Protein AF-X0Z6S1-F1 (afdb_monomer_lite)

Foldseek 3Di:
DVVVVVCVVVFHQDEAEAEPCVPDDPVNVVVVVVVCVVVPVPVVQYHYFYAYPPVRGRVVVVVVVVVVLVCLLQDADDQVVVVVLLVVVQVVQPPDDPDDDDWGFPGKHFDGRNHTEMETETQDDPFPPPVVVVVVQVSCCVVPNNRSGDYHYGYDHPD

pLDDT: mean 88.49, std 11.47, range [47.34, 98.25]

Structure (mmCIF, N/CA/C/O backbone):
data_AF-X0Z6S1-F1
#
_entry.id   AF-X0Z6S1-F1
#
loop_
_atom_site.group_PDB
_atom_site.id
_atom_site.type_symbol
_atom_site.label_atom_id
_atom_site.label_alt_id
_atom_site.label_c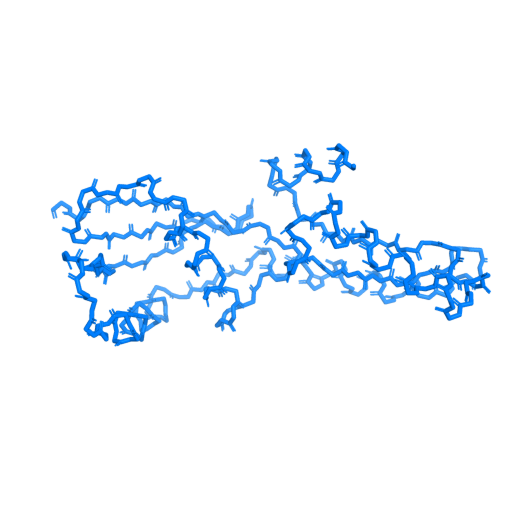omp_id
_atom_site.label_asym_id
_atom_site.label_entity_id
_atom_site.label_seq_id
_atom_site.pdbx_PDB_ins_code
_atom_site.Cartn_x
_atom_site.Cartn_y
_atom_site.Cartn_z
_atom_site.occupancy
_atom_site.B_iso_or_equiv
_atom_site.auth_seq_id
_atom_site.auth_comp_id
_atom_site.auth_asym_id
_atom_site.auth_atom_id
_atom_site.pdbx_PDB_model_num
ATOM 1 N N . MET A 1 1 ? 5.161 16.710 -11.523 1.00 68.94 1 MET A N 1
ATOM 2 C CA . MET A 1 1 ? 4.381 15.535 -11.979 1.00 68.94 1 MET A CA 1
ATOM 3 C C . MET A 1 1 ? 2.898 15.713 -11.633 1.00 68.94 1 MET A C 1
ATOM 5 O O . MET A 1 1 ? 2.424 15.199 -10.624 1.00 68.94 1 MET A O 1
ATOM 9 N N . LYS A 1 2 ? 2.157 16.484 -12.446 1.00 81.69 2 LYS A N 1
ATOM 10 C CA . LYS A 1 2 ? 0.734 16.794 -12.186 1.00 81.69 2 LYS A CA 1
ATOM 11 C C . LYS A 1 2 ? -0.178 15.571 -12.371 1.00 81.69 2 LYS A C 1
ATOM 13 O O . LYS A 1 2 ? -1.028 15.329 -11.525 1.00 81.69 2 LYS A O 1
ATOM 18 N N . ILE A 1 3 ? 0.065 14.765 -13.408 1.00 89.25 3 ILE A N 1
ATOM 19 C CA . ILE A 1 3 ? -0.769 13.601 -13.759 1.00 89.25 3 ILE A CA 1
ATOM 20 C C . ILE A 1 3 ? -0.760 12.540 -12.651 1.00 89.25 3 ILE A C 1
ATOM 22 O O . ILE A 1 3 ? -1.820 12.162 -12.170 1.00 89.25 3 ILE A O 1
ATOM 26 N N . ALA A 1 4 ? 0.420 12.112 -12.189 1.00 87.56 4 ALA A N 1
ATOM 27 C CA . ALA A 1 4 ? 0.529 11.113 -11.119 1.00 87.56 4 ALA A CA 1
ATOM 28 C C . ALA A 1 4 ? -0.157 11.572 -9.820 1.00 87.56 4 ALA A C 1
ATOM 30 O O . ALA A 1 4 ? -0.862 10.802 -9.173 1.00 87.56 4 ALA A O 1
ATOM 31 N N . THR A 1 5 ? -0.004 12.853 -9.468 1.00 86.88 5 THR A N 1
ATOM 32 C CA . THR A 1 5 ? -0.655 13.434 -8.284 1.00 86.88 5 THR A CA 1
ATOM 33 C C . THR A 1 5 ? -2.177 13.429 -8.426 1.00 86.88 5 THR A C 1
ATOM 35 O O . THR A 1 5 ? -2.886 13.112 -7.474 1.00 86.88 5 THR A O 1
ATOM 38 N N . GLU A 1 6 ? -2.687 13.772 -9.608 1.00 90.50 6 GLU A N 1
ATOM 39 C CA . GLU A 1 6 ? -4.122 13.779 -9.892 1.00 90.50 6 GLU A CA 1
ATOM 40 C C . GLU A 1 6 ? -4.712 12.363 -9.896 1.00 90.50 6 GLU A C 1
ATOM 42 O O . GLU A 1 6 ? -5.740 12.123 -9.265 1.00 90.50 6 GLU A O 1
ATOM 47 N N . ALA A 1 7 ? -4.030 11.397 -10.512 1.00 91.81 7 ALA A N 1
ATOM 48 C CA . ALA A 1 7 ? -4.438 9.996 -10.487 1.00 91.81 7 ALA A CA 1
ATOM 49 C C . ALA A 1 7 ? -4.502 9.449 -9.048 1.00 91.81 7 ALA A C 1
ATOM 51 O O . ALA A 1 7 ? -5.483 8.807 -8.667 1.00 91.81 7 ALA A O 1
ATOM 52 N N . TRP A 1 8 ? -3.518 9.784 -8.205 1.00 89.19 8 TRP A N 1
ATOM 53 C CA . TRP A 1 8 ? -3.534 9.409 -6.789 1.00 89.19 8 TRP A CA 1
ATOM 54 C C . TRP A 1 8 ? -4.713 10.036 -6.032 1.00 89.19 8 TRP A C 1
ATOM 56 O O . TRP A 1 8 ? -5.405 9.350 -5.280 1.00 89.19 8 TRP A O 1
ATOM 66 N N . LYS A 1 9 ? -5.007 11.324 -6.270 1.00 87.56 9 LYS A N 1
ATOM 67 C CA . LYS A 1 9 ? -6.180 12.009 -5.691 1.00 87.56 9 LYS A CA 1
ATOM 68 C C . LYS A 1 9 ? -7.504 11.373 -6.119 1.00 87.56 9 LYS A C 1
ATOM 70 O O . LYS A 1 9 ? -8.434 11.311 -5.317 1.00 87.56 9 LYS A O 1
ATOM 75 N N . ARG A 1 10 ? -7.576 10.865 -7.351 1.00 91.81 10 ARG A N 1
ATOM 76 C CA . ARG A 1 10 ? -8.725 10.113 -7.885 1.00 91.81 10 ARG A CA 1
ATOM 77 C C . ARG A 1 10 ? -8.791 8.666 -7.393 1.00 91.81 10 ARG A C 1
ATOM 79 O O . ARG A 1 10 ? -9.729 7.947 -7.719 1.00 91.81 10 ARG A O 1
ATOM 86 N N . ASN A 1 11 ? -7.870 8.266 -6.521 1.00 92.19 11 ASN A N 1
ATOM 87 C CA . ASN A 1 11 ? -7.759 6.936 -5.934 1.00 92.19 11 ASN A CA 1
ATOM 88 C C . ASN A 1 11 ? -7.408 5.819 -6.934 1.00 92.19 11 ASN A C 1
ATOM 90 O O . ASN A 1 11 ? -7.759 4.650 -6.720 1.00 92.19 11 ASN A O 1
ATOM 94 N N . CYS A 1 12 ? -6.705 6.156 -8.012 1.00 92.88 12 CYS A N 1
ATOM 95 C CA . CYS A 1 12 ? -6.105 5.165 -8.897 1.00 92.88 12 CYS A CA 1
ATOM 96 C C . CYS A 1 12 ? -4.927 4.485 -8.190 1.00 92.88 12 CYS A C 1
ATOM 98 O O . CYS A 1 12 ? -4.164 5.143 -7.479 1.00 92.88 12 CYS A O 1
ATOM 100 N N . SER A 1 13 ? -4.776 3.175 -8.388 1.00 94.38 13 SER A N 1
ATOM 101 C CA . SER A 1 13 ? -3.517 2.506 -8.055 1.00 94.38 13 SER A CA 1
ATOM 102 C C . SER A 1 13 ? -2.453 2.914 -9.072 1.00 94.38 13 SER A C 1
ATOM 104 O O . SER A 1 13 ? -2.777 3.179 -10.231 1.00 94.38 13 SER A O 1
ATOM 106 N N . LEU A 1 14 ? -1.201 3.009 -8.635 1.00 93.94 14 LEU A N 1
ATOM 107 C CA . LEU A 1 14 ? -0.097 3.528 -9.432 1.00 93.94 14 LEU A CA 1
ATOM 108 C C . LEU A 1 14 ? 1.100 2.578 -9.407 1.00 93.94 14 LEU A C 1
ATOM 110 O O . LEU A 1 14 ? 1.392 1.950 -8.393 1.00 93.94 14 LEU A O 1
ATOM 114 N N . ILE A 1 15 ? 1.809 2.555 -10.533 1.00 94.50 15 ILE A N 1
ATOM 115 C CA . ILE A 1 15 ? 3.166 2.034 -10.707 1.00 94.50 15 ILE A CA 1
ATOM 116 C C . ILE A 1 15 ? 3.942 3.113 -11.442 1.00 94.50 15 ILE A C 1
ATOM 118 O O . ILE A 1 15 ? 3.396 3.767 -12.336 1.00 94.50 15 ILE A O 1
ATOM 122 N N . ILE A 1 16 ? 5.211 3.288 -11.099 1.00 93.06 16 ILE A N 1
ATOM 123 C CA . ILE A 1 16 ? 6.114 4.148 -11.856 1.00 93.06 16 ILE A CA 1
ATOM 124 C C . ILE A 1 16 ? 7.057 3.253 -12.647 1.00 93.06 16 ILE A C 1
ATOM 126 O O . ILE A 1 16 ? 7.888 2.559 -12.074 1.00 93.06 16 ILE A O 1
ATOM 130 N N . ALA A 1 17 ? 6.925 3.277 -13.970 1.00 94.94 17 ALA A N 1
ATOM 131 C CA . ALA A 1 17 ? 7.842 2.595 -14.870 1.00 94.94 17 ALA A CA 1
ATOM 132 C C . ALA A 1 17 ? 8.862 3.602 -15.424 1.00 94.94 17 ALA A C 1
ATOM 134 O O . ALA A 1 17 ? 8.500 4.533 -16.148 1.00 94.94 17 ALA A O 1
ATOM 135 N N . LEU A 1 18 ? 10.132 3.427 -15.072 1.00 94.94 18 LEU A N 1
ATOM 136 C CA . LEU A 1 18 ? 11.255 4.204 -15.585 1.00 94.94 18 LEU A CA 1
ATOM 137 C C . LEU A 1 18 ? 11.738 3.553 -16.878 1.00 94.94 18 LEU A C 1
ATOM 139 O O . LEU A 1 18 ? 12.457 2.557 -16.857 1.00 94.94 18 LEU A O 1
ATOM 143 N N . ASN A 1 19 ? 11.274 4.088 -18.004 1.00 95.94 19 ASN A N 1
ATOM 144 C CA . ASN A 1 19 ? 11.604 3.567 -19.326 1.00 95.94 19 ASN A CA 1
ATOM 145 C C . ASN A 1 19 ? 12.970 4.061 -19.829 1.00 95.94 19 ASN A C 1
ATOM 147 O O . ASN A 1 19 ? 13.460 5.096 -19.376 1.00 95.94 19 ASN A O 1
ATOM 151 N N . LYS A 1 20 ? 13.513 3.363 -20.835 1.00 95.25 20 LYS A N 1
ATOM 152 C CA . LYS A 1 20 ? 14.840 3.580 -21.437 1.00 95.25 20 LYS A CA 1
ATOM 153 C C . LYS A 1 20 ? 15.987 3.335 -20.459 1.00 95.25 20 LYS A C 1
ATOM 155 O O . LYS A 1 20 ? 16.995 4.034 -20.490 1.00 95.25 20 LYS A O 1
ATOM 160 N N . TRP A 1 21 ? 15.820 2.378 -19.550 1.00 94.75 21 TRP A N 1
ATOM 161 C CA . TRP A 1 21 ? 16.849 2.097 -18.552 1.00 94.75 21 TRP A CA 1
ATOM 162 C C . TRP A 1 21 ? 18.114 1.452 -19.139 1.00 94.75 21 TRP A C 1
ATOM 164 O O . TRP A 1 21 ? 19.155 1.453 -18.497 1.00 94.75 21 TRP A O 1
ATOM 174 N N . ASP A 1 22 ? 18.043 0.961 -20.378 1.00 91.31 22 ASP A N 1
ATOM 175 C CA . ASP A 1 22 ? 19.165 0.417 -21.152 1.00 91.31 22 ASP A CA 1
ATOM 176 C C . ASP A 1 22 ? 20.302 1.424 -21.404 1.00 91.31 22 ASP A C 1
ATOM 178 O O . ASP A 1 22 ? 21.441 1.014 -21.599 1.00 91.31 22 ASP A O 1
ATOM 182 N N . ILE A 1 23 ? 20.017 2.730 -21.360 1.00 92.94 23 ILE A N 1
ATOM 183 C CA . ILE A 1 23 ? 21.006 3.801 -21.579 1.00 92.94 23 ILE A CA 1
ATOM 184 C C . ILE A 1 23 ? 21.372 4.564 -20.295 1.00 92.94 23 ILE A C 1
ATOM 186 O O . ILE A 1 23 ? 21.977 5.633 -20.364 1.00 92.94 23 ILE A O 1
ATOM 190 N N . VAL A 1 24 ? 20.943 4.079 -19.127 1.00 93.06 24 VAL A N 1
ATOM 191 C CA . VAL A 1 24 ? 21.146 4.766 -17.844 1.00 93.06 24 VAL A CA 1
ATOM 192 C C . VAL A 1 24 ? 22.415 4.250 -17.173 1.00 93.06 24 VAL A C 1
ATOM 194 O O . VAL A 1 24 ? 22.513 3.071 -16.845 1.00 93.06 24 VAL A O 1
ATOM 197 N N . ASP A 1 25 ? 23.362 5.154 -16.925 1.00 92.44 25 ASP A N 1
ATOM 198 C CA . ASP A 1 25 ? 24.535 4.887 -16.090 1.00 92.44 25 ASP A CA 1
ATOM 199 C C . ASP A 1 25 ? 24.250 5.126 -14.592 1.00 92.44 25 ASP A C 1
ATOM 201 O O . ASP A 1 25 ? 23.179 5.597 -14.193 1.00 92.44 25 ASP A O 1
ATOM 205 N N . GLU A 1 26 ? 25.213 4.792 -13.731 1.00 87.69 26 GLU A N 1
ATOM 206 C CA . GLU A 1 26 ? 25.062 4.893 -12.275 1.00 87.69 26 GLU A CA 1
ATOM 207 C C . GLU A 1 26 ? 24.844 6.338 -11.791 1.00 87.69 26 GLU A C 1
ATOM 209 O O . GLU A 1 26 ? 23.970 6.604 -10.959 1.00 87.69 26 GLU A O 1
ATOM 214 N N . ASN A 1 27 ? 25.575 7.300 -12.361 1.00 89.94 27 ASN A N 1
ATOM 215 C CA . ASN A 1 27 ? 25.429 8.715 -12.018 1.00 89.94 27 ASN A CA 1
ATOM 216 C C . ASN A 1 27 ? 24.025 9.221 -12.359 1.00 89.94 27 ASN A C 1
ATOM 218 O O . ASN A 1 27 ? 23.379 9.911 -11.562 1.00 89.94 27 ASN A O 1
ATOM 222 N N . ARG A 1 28 ? 23.524 8.848 -13.537 1.00 90.31 28 ARG A N 1
ATOM 223 C CA . ARG A 1 28 ? 22.198 9.218 -14.012 1.00 90.31 28 ARG A CA 1
ATOM 224 C C . ARG A 1 28 ? 21.101 8.523 -13.216 1.00 90.31 28 ARG A C 1
ATOM 226 O O . ARG A 1 28 ? 20.095 9.162 -12.908 1.00 90.31 28 ARG A O 1
ATOM 233 N N . SER A 1 29 ? 21.307 7.264 -12.836 1.00 90.94 29 SER A N 1
ATOM 234 C CA . SER A 1 29 ? 20.414 6.508 -11.955 1.00 90.94 29 SER A CA 1
ATOM 235 C C . SER A 1 29 ? 20.177 7.255 -10.637 1.00 90.94 29 SER A C 1
ATOM 237 O O . SER A 1 29 ? 19.032 7.562 -10.293 1.00 90.94 29 SER A O 1
ATOM 239 N N . ASN A 1 30 ? 21.253 7.658 -9.954 1.00 89.94 30 ASN A N 1
ATOM 240 C CA . ASN A 1 30 ? 21.174 8.377 -8.678 1.00 89.94 30 ASN A CA 1
ATOM 241 C C . ASN A 1 30 ? 20.410 9.706 -8.798 1.00 89.94 30 ASN A C 1
ATOM 243 O O . ASN A 1 30 ? 19.562 10.024 -7.959 1.00 89.94 30 ASN A O 1
ATOM 247 N N . GLN A 1 31 ? 20.648 10.460 -9.876 1.00 92.25 31 GLN A N 1
ATOM 248 C CA . GLN A 1 31 ? 19.913 11.698 -10.156 1.00 92.25 31 GLN A CA 1
ATOM 249 C C . GLN A 1 31 ? 18.411 11.450 -10.348 1.00 92.25 31 GLN A C 1
ATOM 251 O O . GLN A 1 31 ? 17.592 12.200 -9.813 1.00 92.25 31 GLN A O 1
ATOM 256 N N . ILE A 1 32 ? 18.038 10.399 -11.086 1.00 91.56 32 ILE A N 1
ATOM 257 C CA . ILE A 1 32 ? 16.632 10.066 -11.348 1.00 91.56 32 ILE A CA 1
ATOM 258 C C . ILE A 1 32 ? 15.899 9.758 -10.038 1.00 91.56 32 ILE A C 1
ATOM 260 O O . ILE A 1 32 ? 14.828 10.321 -9.803 1.00 91.56 32 ILE A O 1
ATOM 264 N N . TYR A 1 33 ? 16.466 8.922 -9.162 1.00 88.25 33 TYR A N 1
ATOM 265 C CA . TYR A 1 33 ? 15.832 8.603 -7.876 1.00 88.25 33 TYR A CA 1
ATOM 266 C C . TYR A 1 33 ? 15.683 9.824 -6.972 1.00 88.25 33 TYR A C 1
ATOM 268 O O . TYR A 1 33 ? 14.617 10.033 -6.391 1.00 88.25 33 TYR A O 1
ATOM 276 N N . PHE A 1 34 ? 16.712 10.666 -6.902 1.00 88.25 34 PHE A N 1
ATOM 277 C CA . PHE A 1 34 ? 16.664 11.900 -6.124 1.00 88.25 34 PHE A CA 1
ATOM 278 C C . PHE A 1 34 ? 15.582 12.868 -6.623 1.00 88.25 34 PHE A C 1
ATOM 280 O O . PHE A 1 34 ? 14.853 13.475 -5.835 1.00 88.25 34 PHE A O 1
ATOM 287 N N . GLU A 1 35 ? 15.439 13.010 -7.942 1.00 88.62 35 GLU A N 1
ATOM 288 C CA . GLU A 1 35 ? 14.377 13.827 -8.521 1.00 88.62 35 GLU A CA 1
ATOM 289 C C . GLU A 1 35 ? 12.982 13.253 -8.271 1.00 88.62 35 GLU A C 1
ATOM 291 O O . GLU A 1 35 ? 12.043 14.023 -8.042 1.00 88.62 35 GLU A O 1
ATOM 296 N N . LEU A 1 36 ? 12.830 11.928 -8.333 1.00 87.25 36 LEU A N 1
ATOM 297 C CA . LEU A 1 36 ? 11.565 11.256 -8.051 1.00 87.25 36 LEU A CA 1
ATOM 298 C C . LEU A 1 36 ? 11.124 11.535 -6.616 1.00 87.25 36 LEU A C 1
ATOM 300 O O . LEU A 1 36 ? 10.012 12.034 -6.430 1.00 87.25 36 LEU A O 1
ATOM 304 N N . ASP A 1 37 ? 12.002 11.297 -5.638 1.00 83.19 37 ASP A N 1
ATOM 305 C CA . ASP A 1 37 ? 11.718 11.504 -4.212 1.00 83.19 37 ASP A CA 1
ATOM 306 C C . ASP A 1 37 ? 11.246 12.939 -3.928 1.00 83.19 37 ASP A C 1
ATOM 308 O O . ASP A 1 37 ? 10.196 13.169 -3.324 1.00 83.19 37 ASP A O 1
ATOM 312 N N . LYS A 1 38 ? 11.932 13.929 -4.515 1.00 84.19 38 LYS A N 1
ATOM 313 C CA . LYS A 1 38 ? 11.543 15.344 -4.418 1.00 84.19 38 LYS A CA 1
ATOM 314 C C . LYS A 1 38 ? 10.197 15.664 -5.068 1.00 84.19 38 LYS A C 1
ATOM 316 O O . LYS A 1 38 ? 9.466 16.530 -4.584 1.00 84.19 38 LYS A O 1
ATOM 321 N N . LYS A 1 39 ? 9.879 15.040 -6.205 1.00 83.62 39 LYS A N 1
ATOM 322 C CA . LYS A 1 39 ? 8.697 15.385 -7.017 1.00 83.62 39 LYS A CA 1
ATOM 323 C C . LYS A 1 39 ? 7.431 14.643 -6.587 1.00 83.62 39 LYS A C 1
ATOM 325 O O . LYS A 1 39 ? 6.339 15.095 -6.947 1.00 83.62 39 LYS A O 1
ATOM 330 N N . LEU A 1 40 ? 7.548 13.530 -5.863 1.00 80.38 40 LEU A N 1
ATOM 331 C CA . LEU A 1 40 ? 6.431 12.652 -5.516 1.00 80.38 40 LEU A CA 1
ATOM 332 C C . LEU A 1 40 ? 6.497 12.212 -4.037 1.00 80.38 40 LEU A C 1
ATOM 334 O O . LEU A 1 40 ? 6.874 11.088 -3.728 1.00 80.38 40 LEU A O 1
ATOM 338 N N . PRO A 1 41 ? 6.017 13.034 -3.091 1.00 68.06 41 PRO A N 1
ATOM 339 C CA . PRO A 1 41 ? 6.107 12.743 -1.652 1.00 68.06 41 PRO A CA 1
ATOM 340 C C . PRO A 1 41 ? 5.257 11.545 -1.173 1.00 68.06 41 PRO A C 1
ATOM 342 O O . PRO A 1 41 ? 5.289 11.187 0.001 1.00 68.06 41 PRO A O 1
ATOM 345 N N . PHE A 1 42 ? 4.453 10.938 -2.052 1.00 68.31 42 PHE A N 1
ATOM 346 C CA . PHE A 1 42 ? 3.678 9.716 -1.791 1.00 68.31 42 PHE A CA 1
ATOM 347 C C . PHE A 1 42 ? 4.337 8.448 -2.375 1.00 68.31 42 PHE A C 1
ATOM 349 O O . PHE A 1 42 ? 3.744 7.370 -2.325 1.00 68.31 42 PHE A O 1
ATOM 356 N N . LEU A 1 43 ? 5.569 8.564 -2.885 1.00 66.00 43 LEU A N 1
ATOM 357 C CA . LEU A 1 43 ? 6.380 7.468 -3.424 1.00 66.00 43 LEU A CA 1
ATOM 358 C C . LEU A 1 43 ? 6.575 6.250 -2.529 1.00 66.00 43 LEU A C 1
ATOM 360 O O . LEU A 1 43 ? 6.559 5.158 -3.089 1.00 66.00 43 LEU A O 1
ATOM 364 N N . PRO A 1 44 ? 6.695 6.357 -1.188 1.00 69.31 44 PRO A N 1
ATOM 365 C CA . PRO A 1 44 ? 6.949 5.177 -0.355 1.00 69.31 44 PRO A CA 1
ATOM 366 C C . PRO A 1 44 ? 5.862 4.098 -0.455 1.00 69.31 44 PRO A C 1
ATOM 368 O O . PRO A 1 44 ? 5.997 3.009 0.083 1.00 69.31 44 PRO A O 1
ATOM 371 N N . SER A 1 45 ? 4.733 4.427 -1.084 1.00 75.12 45 SER A N 1
ATOM 372 C CA . SER A 1 45 ? 3.586 3.555 -1.284 1.00 75.12 45 SER A CA 1
ATOM 373 C C . SER A 1 45 ? 3.460 3.004 -2.709 1.00 75.12 45 SER A C 1
ATOM 375 O O . SER A 1 45 ? 2.484 2.304 -2.965 1.00 75.12 45 SER A O 1
ATOM 377 N N . ILE A 1 46 ? 4.360 3.341 -3.639 1.00 88.31 46 ILE A N 1
ATOM 378 C CA . ILE A 1 46 ? 4.230 3.049 -5.075 1.00 88.31 46 ILE A CA 1
ATOM 379 C C . ILE A 1 46 ? 5.468 2.293 -5.578 1.00 88.31 46 ILE A C 1
ATOM 381 O O . ILE A 1 46 ? 6.573 2.819 -5.446 1.00 88.31 46 ILE A O 1
ATOM 385 N N . PRO A 1 47 ? 5.301 1.130 -6.233 1.00 91.88 47 PRO A N 1
ATOM 386 C CA . PRO A 1 47 ? 6.412 0.424 -6.858 1.00 91.88 47 PRO A CA 1
ATOM 387 C C . PRO A 1 47 ? 7.040 1.243 -7.983 1.00 91.88 47 PRO A C 1
ATOM 389 O O . PRO A 1 47 ? 6.335 1.772 -8.854 1.00 91.88 47 PRO A O 1
ATOM 392 N N . ILE A 1 48 ? 8.370 1.300 -7.985 1.00 92.56 48 ILE A N 1
ATOM 393 C CA . ILE A 1 48 ? 9.172 1.873 -9.065 1.00 92.56 4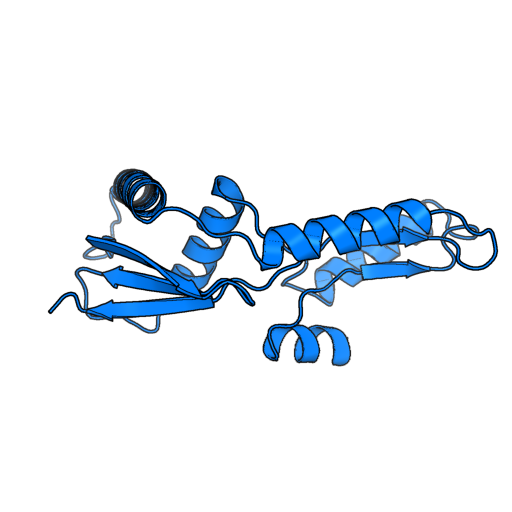8 ILE A CA 1
ATOM 394 C C . ILE A 1 48 ? 9.889 0.725 -9.766 1.00 92.56 48 ILE A C 1
ATOM 396 O O . ILE A 1 48 ? 10.608 -0.039 -9.128 1.00 92.56 48 ILE A O 1
ATOM 400 N N . LEU A 1 49 ? 9.693 0.601 -11.074 1.00 94.62 49 LEU A N 1
ATOM 401 C CA . LEU A 1 49 ? 10.294 -0.446 -11.891 1.00 94.62 49 LEU A CA 1
ATOM 402 C C . LEU A 1 49 ? 11.103 0.175 -13.012 1.00 94.62 49 LEU A C 1
ATOM 404 O O . LEU A 1 49 ? 10.634 1.098 -13.675 1.00 94.62 49 LEU A O 1
ATOM 408 N N . GLN A 1 50 ? 12.288 -0.363 -13.259 1.00 95.44 50 GLN A N 1
ATOM 409 C CA . GLN A 1 50 ? 13.065 -0.007 -14.433 1.00 95.44 50 GLN A CA 1
ATOM 410 C C . GLN A 1 50 ? 12.663 -0.911 -15.598 1.00 95.44 50 GLN A C 1
ATOM 412 O O . GLN A 1 50 ? 12.496 -2.119 -15.420 1.00 95.44 50 GLN A O 1
ATOM 417 N N . ILE A 1 51 ? 12.485 -0.327 -16.781 1.00 97.06 51 ILE A N 1
ATOM 418 C CA . ILE A 1 51 ? 12.151 -1.067 -17.999 1.00 97.06 51 ILE A CA 1
ATOM 419 C C . ILE A 1 51 ? 12.925 -0.518 -19.200 1.00 97.06 51 ILE A C 1
ATOM 421 O O . ILE A 1 51 ? 13.312 0.653 -19.244 1.00 97.06 51 ILE A O 1
ATOM 425 N N . SER A 1 52 ? 13.072 -1.352 -20.223 1.00 96.75 52 SER A N 1
ATOM 426 C CA . SER A 1 52 ? 13.361 -0.903 -21.579 1.00 96.75 52 SER A CA 1
ATOM 427 C C . SER A 1 52 ? 12.294 -1.464 -22.501 1.00 96.75 52 SER A C 1
ATOM 429 O O . SER A 1 52 ? 12.288 -2.649 -22.819 1.00 96.75 52 SER A O 1
ATOM 431 N N . ALA A 1 53 ? 11.364 -0.611 -22.929 1.00 94.69 53 ALA A N 1
ATOM 432 C CA . ALA A 1 53 ? 10.335 -1.018 -23.880 1.00 94.69 53 ALA A CA 1
ATOM 433 C C . ALA A 1 53 ? 10.925 -1.405 -25.246 1.00 94.69 53 ALA A C 1
ATOM 435 O O . ALA A 1 53 ? 10.333 -2.214 -25.951 1.00 94.69 53 ALA A O 1
ATOM 436 N N . LYS A 1 54 ? 12.086 -0.839 -25.603 1.00 95.62 54 LYS A N 1
ATOM 437 C CA . LYS A 1 54 ? 12.780 -1.127 -26.861 1.00 95.62 54 LYS A CA 1
ATOM 438 C C . LYS A 1 54 ? 13.396 -2.525 -26.846 1.00 95.62 54 LYS A C 1
ATOM 440 O O . LYS A 1 54 ? 13.167 -3.292 -27.770 1.00 95.62 54 LYS A O 1
ATOM 445 N N . GLU A 1 55 ? 14.117 -2.854 -25.777 1.00 94.25 55 GLU A N 1
ATOM 446 C CA . GLU A 1 55 ? 14.793 -4.150 -25.627 1.00 94.25 55 GLU A CA 1
ATOM 447 C C . GLU A 1 55 ? 13.869 -5.230 -25.021 1.00 94.25 55 GLU A C 1
ATOM 449 O O . GLU A 1 55 ? 14.274 -6.368 -24.807 1.00 94.25 55 GLU A O 1
ATOM 454 N N . GLY A 1 56 ? 12.625 -4.877 -24.670 1.00 92.44 56 GLY A N 1
ATOM 455 C CA . GLY A 1 56 ? 11.664 -5.761 -23.996 1.00 92.44 56 GLY A CA 1
ATOM 456 C C . GLY A 1 56 ? 12.001 -6.084 -22.531 1.00 92.44 56 GLY A C 1
ATOM 457 O O . GLY A 1 56 ? 11.259 -6.808 -21.860 1.00 92.44 56 GLY A O 1
ATOM 458 N N . TRP A 1 57 ? 13.095 -5.536 -22.000 1.00 94.88 57 TRP A N 1
ATOM 459 C CA . TRP A 1 57 ? 13.559 -5.787 -20.639 1.00 94.88 57 TRP A CA 1
ATOM 460 C C . TRP A 1 57 ? 12.618 -5.183 -19.583 1.00 94.88 57 TRP A C 1
ATOM 462 O O . TRP A 1 57 ? 12.113 -4.067 -19.719 1.00 94.88 57 TRP A O 1
ATOM 472 N N . GLY A 1 58 ? 12.373 -5.930 -18.503 1.00 94.12 58 GLY A N 1
ATOM 473 C CA . GLY A 1 58 ? 11.543 -5.493 -17.372 1.00 94.12 58 GLY A CA 1
ATOM 474 C C . GLY A 1 58 ? 10.022 -5.540 -17.603 1.00 94.12 58 GLY A C 1
ATOM 475 O O . GLY A 1 58 ? 9.264 -5.440 -16.637 1.00 94.12 58 GLY A O 1
ATOM 476 N N . ILE A 1 59 ? 9.545 -5.778 -18.833 1.00 95.75 59 ILE A N 1
ATOM 477 C CA . ILE A 1 59 ? 8.106 -5.785 -19.170 1.00 95.75 59 ILE A CA 1
ATOM 478 C C . ILE A 1 59 ? 7.340 -6.900 -18.445 1.00 95.75 59 ILE A C 1
ATOM 480 O O . ILE A 1 59 ? 6.280 -6.655 -17.869 1.00 95.75 59 ILE A O 1
ATOM 484 N N . ILE A 1 60 ? 7.889 -8.118 -18.392 1.00 96.38 60 ILE A N 1
ATOM 485 C CA . ILE A 1 60 ? 7.259 -9.238 -17.669 1.00 96.38 60 ILE A CA 1
ATOM 486 C C . ILE A 1 60 ? 7.121 -8.907 -16.175 1.00 96.38 60 ILE A C 1
ATOM 488 O O . ILE A 1 60 ? 6.098 -9.205 -15.559 1.00 96.38 60 ILE A O 1
ATOM 492 N N . ASN A 1 61 ? 8.134 -8.266 -15.585 1.00 95.81 61 ASN A N 1
ATOM 493 C CA . ASN A 1 61 ? 8.092 -7.872 -14.179 1.00 95.81 61 ASN A CA 1
ATOM 494 C C . ASN A 1 61 ? 7.048 -6.771 -13.924 1.00 95.81 61 ASN A C 1
ATOM 496 O O . ASN A 1 61 ? 6.333 -6.816 -12.922 1.00 95.81 61 ASN A O 1
ATOM 500 N N . LEU A 1 62 ? 6.901 -5.827 -14.860 1.00 96.50 62 LEU A N 1
ATOM 501 C CA . LEU A 1 62 ? 5.840 -4.821 -14.822 1.00 96.50 62 LEU A CA 1
ATOM 502 C C . LEU A 1 62 ? 4.450 -5.471 -14.814 1.00 96.50 62 LEU A C 1
ATOM 504 O O . LEU A 1 62 ? 3.645 -5.153 -13.942 1.00 96.50 62 LEU A O 1
ATOM 508 N N . LEU A 1 63 ? 4.184 -6.428 -15.708 1.00 96.81 63 LEU A N 1
ATOM 509 C CA . LEU A 1 63 ? 2.894 -7.133 -15.766 1.00 96.81 63 LEU A CA 1
ATOM 510 C C . LEU A 1 63 ? 2.600 -7.937 -14.488 1.00 96.81 63 LEU A C 1
ATOM 512 O O . LEU A 1 63 ? 1.483 -7.897 -13.963 1.00 96.81 63 LEU A O 1
ATOM 516 N N . LYS A 1 64 ? 3.612 -8.617 -13.935 1.00 97.12 64 LYS A N 1
ATOM 517 C CA . LYS A 1 64 ? 3.496 -9.306 -12.638 1.00 97.12 64 LYS A CA 1
ATOM 518 C C . LYS A 1 64 ? 3.166 -8.327 -11.513 1.00 97.12 64 LYS A C 1
ATOM 520 O O . LYS A 1 64 ? 2.310 -8.609 -10.680 1.00 97.12 64 LYS A O 1
ATOM 525 N N . THR A 1 65 ? 3.808 -7.163 -11.505 1.00 96.88 65 THR A N 1
ATOM 526 C CA . THR A 1 65 ? 3.573 -6.126 -10.491 1.00 96.88 65 THR A CA 1
ATOM 527 C C . THR A 1 65 ? 2.179 -5.512 -10.616 1.00 96.88 65 THR A C 1
ATOM 529 O O . THR A 1 65 ? 1.523 -5.307 -9.600 1.00 96.88 65 THR A O 1
ATOM 532 N N . ILE A 1 66 ? 1.673 -5.298 -11.837 1.00 96.81 66 ILE A N 1
ATOM 533 C CA . ILE A 1 66 ? 0.279 -4.874 -12.070 1.00 96.81 66 ILE A CA 1
ATOM 534 C C . ILE A 1 66 ? -0.698 -5.872 -11.445 1.00 96.81 66 ILE A C 1
ATOM 536 O O 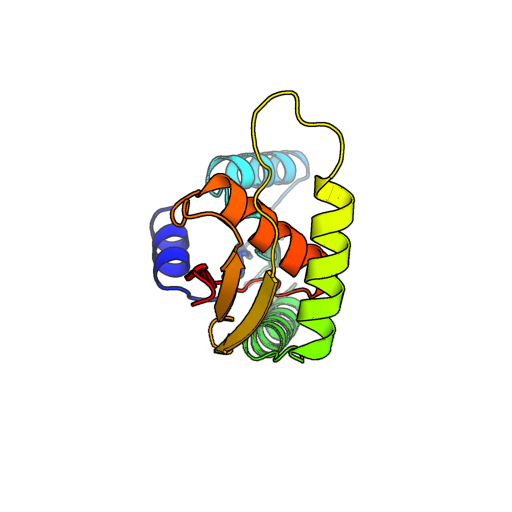. ILE A 1 66 ? -1.610 -5.463 -10.727 1.00 96.81 66 ILE A O 1
ATOM 540 N N . SER A 1 67 ? -0.476 -7.168 -11.669 1.00 97.25 67 SER A N 1
ATOM 541 C CA . SER A 1 67 ? -1.325 -8.232 -11.119 1.00 97.25 67 SER A CA 1
ATOM 542 C C . SER A 1 67 ? -1.307 -8.231 -9.586 1.00 97.25 67 SER A C 1
ATOM 544 O O . SER A 1 67 ? -2.363 -8.198 -8.960 1.00 97.25 67 SER A O 1
ATOM 546 N N . LYS A 1 68 ? -0.119 -8.129 -8.973 1.00 96.44 68 LYS A N 1
ATOM 547 C CA . LYS A 1 68 ? 0.023 -8.005 -7.512 1.00 96.44 68 LYS A CA 1
ATOM 548 C C . LYS A 1 68 ? -0.702 -6.781 -6.956 1.00 96.44 68 LYS A C 1
ATOM 550 O O . LYS A 1 68 ? -1.414 -6.884 -5.967 1.00 96.44 68 LYS A O 1
ATOM 555 N N . ILE A 1 69 ? -0.566 -5.617 -7.591 1.00 96.19 69 ILE A N 1
ATOM 556 C CA . ILE A 1 69 ? -1.258 -4.399 -7.141 1.00 96.19 69 ILE A CA 1
ATOM 557 C C . ILE A 1 69 ? -2.767 -4.539 -7.276 1.00 96.19 69 ILE A C 1
ATOM 559 O O . ILE A 1 69 ? -3.499 -3.998 -6.452 1.00 96.19 69 ILE A O 1
ATOM 563 N N . PHE A 1 70 ? -3.250 -5.242 -8.297 1.00 96.38 70 PHE A N 1
ATOM 564 C CA . PHE A 1 70 ? -4.670 -5.526 -8.440 1.00 96.38 70 PHE A CA 1
ATOM 565 C C . PHE A 1 70 ? -5.187 -6.410 -7.296 1.00 96.38 70 PHE A C 1
ATOM 567 O O . PHE A 1 70 ? -6.230 -6.101 -6.718 1.00 96.38 70 PHE A O 1
ATOM 574 N N . GLU A 1 71 ? -4.452 -7.455 -6.914 1.00 96.44 71 GLU A N 1
ATOM 575 C CA . GLU A 1 71 ? -4.777 -8.288 -5.748 1.00 96.44 71 GLU A CA 1
ATOM 576 C C . GLU A 1 71 ? -4.758 -7.470 -4.453 1.00 96.44 71 GLU A C 1
ATOM 578 O O . GLU A 1 71 ? -5.731 -7.458 -3.699 1.00 96.44 71 GLU A O 1
ATOM 583 N N . GLU A 1 72 ? -3.685 -6.709 -4.236 1.00 95.62 72 GLU A N 1
ATOM 584 C CA . GLU A 1 72 ? -3.521 -5.816 -3.092 1.00 95.62 72 GLU A CA 1
ATOM 585 C C . GLU A 1 72 ? -4.641 -4.783 -3.017 1.00 95.62 72 GLU A C 1
ATOM 587 O O . GLU A 1 72 ? -5.186 -4.535 -1.942 1.00 95.62 72 GLU A O 1
ATOM 592 N N . ARG A 1 73 ? -5.037 -4.214 -4.161 1.00 95.94 73 ARG A N 1
ATOM 593 C CA . ARG A 1 73 ? -6.168 -3.298 -4.243 1.00 95.94 73 ARG A CA 1
ATOM 594 C C . ARG A 1 73 ? -7.431 -3.987 -3.771 1.00 95.94 73 ARG A C 1
ATOM 596 O O . ARG A 1 73 ? -8.095 -3.432 -2.924 1.00 95.94 73 ARG A O 1
ATOM 603 N N . ASN A 1 74 ? -7.752 -5.182 -4.250 1.00 96.75 74 ASN A N 1
ATOM 604 C CA . ASN A 1 74 ? -9.011 -5.854 -3.915 1.00 96.75 74 ASN A CA 1
ATOM 605 C C . ASN A 1 74 ? -8.989 -6.622 -2.580 1.00 96.75 74 ASN A C 1
ATOM 607 O O . ASN A 1 74 ? -9.981 -7.257 -2.213 1.00 96.75 74 ASN A O 1
ATOM 611 N N . LYS A 1 75 ? -7.887 -6.562 -1.827 1.00 96.88 75 LYS A N 1
ATOM 612 C CA . LYS A 1 75 ? -7.726 -7.303 -0.578 1.00 96.88 75 LYS A CA 1
ATOM 613 C C . LYS A 1 75 ? -8.705 -6.844 0.505 1.00 96.88 75 LYS A C 1
ATOM 615 O O . LYS A 1 75 ? -8.839 -5.654 0.813 1.00 96.88 75 LYS A O 1
ATOM 620 N N . LYS A 1 76 ? -9.336 -7.830 1.149 1.00 97.62 76 LYS A N 1
ATOM 621 C CA . LYS A 1 76 ? -10.209 -7.658 2.314 1.00 97.62 76 LYS A CA 1
ATOM 622 C C . LYS A 1 76 ? -9.533 -8.202 3.568 1.00 97.62 76 LYS A C 1
ATOM 624 O O . LYS A 1 76 ? -9.133 -9.361 3.604 1.00 97.62 76 LYS A O 1
ATOM 629 N N . ILE A 1 77 ? -9.451 -7.384 4.610 1.00 98.00 77 ILE A N 1
ATOM 630 C CA . ILE A 1 77 ? -8.933 -7.771 5.922 1.00 98.00 77 ILE A CA 1
ATOM 631 C C . ILE A 1 77 ? -10.109 -8.020 6.863 1.00 98.00 77 ILE A C 1
ATOM 633 O O . ILE A 1 77 ? -11.076 -7.253 6.892 1.00 98.00 77 ILE A O 1
ATOM 637 N N . SER A 1 78 ? -10.037 -9.099 7.642 1.00 97.94 78 SER A N 1
ATOM 638 C CA . SER A 1 78 ? -11.078 -9.412 8.616 1.00 97.94 78 SER A CA 1
ATOM 639 C C . SER A 1 78 ? -11.148 -8.337 9.704 1.00 97.94 78 SER A C 1
ATOM 641 O O . SER A 1 78 ? -10.137 -7.803 10.168 1.00 97.94 78 SER A O 1
ATOM 643 N N . THR A 1 79 ? -12.364 -8.032 10.152 1.00 97.31 79 THR A N 1
ATOM 644 C CA . THR A 1 79 ? -12.587 -7.062 11.227 1.00 97.31 79 THR A CA 1
ATOM 645 C C . THR A 1 79 ? -11.868 -7.471 12.514 1.00 97.31 79 THR A C 1
ATOM 647 O O . THR A 1 79 ? -11.327 -6.610 13.202 1.00 97.31 79 THR A O 1
ATOM 650 N N . SER A 1 80 ? -11.789 -8.769 12.822 1.00 97.94 80 SER A N 1
ATOM 651 C CA . SER A 1 80 ? -11.042 -9.278 13.979 1.00 97.94 80 SER A CA 1
ATOM 652 C C . SER A 1 80 ? -9.554 -8.921 13.905 1.00 97.94 80 SER A C 1
ATOM 654 O O . SER A 1 80 ? -9.025 -8.347 14.855 1.00 97.94 80 SER A O 1
ATOM 656 N N . ASN A 1 81 ? -8.902 -9.150 12.757 1.00 98.00 81 ASN A N 1
ATOM 657 C CA . ASN A 1 81 ? -7.489 -8.805 12.568 1.00 98.00 81 ASN A CA 1
ATOM 658 C C . ASN A 1 81 ? -7.261 -7.293 12.662 1.00 98.00 81 ASN A C 1
ATOM 660 O O . ASN A 1 81 ? -6.311 -6.848 13.303 1.00 98.00 81 ASN A O 1
ATOM 664 N N . LEU A 1 82 ? -8.163 -6.488 12.090 1.00 98.06 82 LEU A N 1
ATOM 665 C CA . LEU A 1 82 ? -8.079 -5.029 12.193 1.00 98.06 82 LEU A CA 1
ATOM 666 C C . LEU A 1 82 ? -8.181 -4.553 13.648 1.00 98.06 82 LEU A C 1
ATOM 668 O O . LEU A 1 82 ? -7.453 -3.648 14.049 1.00 98.06 82 LEU A O 1
ATOM 672 N N . ASN A 1 83 ? -9.052 -5.155 14.459 1.00 97.25 83 ASN A N 1
ATOM 673 C CA . ASN A 1 83 ? -9.192 -4.762 15.861 1.00 97.25 83 ASN A CA 1
ATOM 674 C C . ASN A 1 83 ? -8.016 -5.235 16.729 1.00 97.25 83 ASN A C 1
ATOM 676 O O . ASN A 1 83 ? -7.602 -4.493 17.617 1.00 97.25 83 ASN A O 1
ATOM 680 N N . LEU A 1 84 ? -7.409 -6.390 16.436 1.00 97.62 84 LEU A N 1
ATOM 681 C CA . LEU A 1 84 ? -6.133 -6.787 17.050 1.00 97.62 84 LEU A CA 1
ATOM 682 C C . LEU A 1 84 ? -5.017 -5.786 16.718 1.00 97.62 84 LEU A C 1
ATOM 684 O O . LEU A 1 84 ? -4.296 -5.338 17.610 1.00 97.62 84 LEU A O 1
ATOM 688 N N . PHE A 1 85 ? -4.935 -5.358 15.457 1.00 96.88 85 PHE A N 1
ATOM 689 C CA . PHE A 1 85 ? -4.029 -4.292 15.036 1.00 96.88 85 PHE A CA 1
ATOM 690 C C . PHE A 1 85 ? -4.295 -2.977 15.787 1.00 96.88 85 PHE A C 1
ATOM 692 O O . PHE A 1 85 ? -3.361 -2.349 16.277 1.00 96.88 85 PHE A O 1
ATOM 699 N N . ALA A 1 86 ? -5.555 -2.574 15.965 1.00 95.19 86 ALA A N 1
ATOM 700 C CA . ALA A 1 86 ? -5.887 -1.369 16.727 1.00 95.19 86 ALA A CA 1
ATOM 701 C C . ALA A 1 86 ? -5.408 -1.428 18.187 1.00 95.19 86 ALA A C 1
ATOM 703 O O . ALA A 1 86 ? -4.918 -0.426 18.709 1.00 95.19 86 ALA A O 1
ATOM 704 N N . LEU A 1 87 ? -5.504 -2.593 18.838 1.00 94.56 87 LEU A N 1
ATOM 705 C CA . LEU A 1 87 ? -4.970 -2.792 20.189 1.00 94.56 87 LEU A CA 1
ATOM 706 C C . LEU A 1 87 ? -3.446 -2.625 20.224 1.00 94.56 87 LEU A C 1
ATOM 708 O O . LEU A 1 87 ? -2.937 -1.949 21.116 1.00 94.56 87 LEU A O 1
ATOM 712 N N . LYS A 1 88 ? -2.730 -3.188 19.240 1.00 94.50 88 LYS A N 1
ATOM 713 C CA . LYS A 1 88 ? -1.275 -3.022 19.087 1.00 94.50 88 LYS A CA 1
ATOM 714 C C . LYS A 1 88 ? -0.896 -1.543 18.950 1.00 94.50 88 LYS A C 1
ATOM 716 O O . LYS A 1 88 ? -0.067 -1.056 19.710 1.00 94.50 88 LYS A O 1
ATOM 721 N N . ILE A 1 89 ? -1.574 -0.806 18.068 1.00 92.31 89 ILE A N 1
ATOM 722 C CA . ILE A 1 89 ? -1.318 0.627 17.848 1.00 92.31 89 ILE A CA 1
ATOM 723 C C . ILE A 1 89 ? -1.599 1.475 19.091 1.00 92.31 89 ILE A C 1
ATOM 725 O O . ILE A 1 89 ? -0.823 2.381 19.398 1.00 92.31 89 ILE A O 1
ATOM 729 N N . ASN A 1 90 ? -2.687 1.199 19.817 1.00 90.81 90 ASN A N 1
ATOM 730 C CA . ASN A 1 90 ? -2.990 1.926 21.051 1.00 90.81 90 ASN A CA 1
ATOM 731 C C . ASN A 1 90 ? -1.880 1.735 22.094 1.00 90.81 90 ASN A C 1
ATOM 733 O O . ASN A 1 90 ? -1.435 2.720 22.670 1.00 90.81 90 ASN A O 1
ATOM 737 N N . ARG A 1 91 ? -1.387 0.501 22.275 1.00 88.62 91 ARG A N 1
ATOM 738 C CA . ARG A 1 91 ? -0.286 0.203 23.207 1.00 88.62 91 ARG A CA 1
ATOM 739 C C . ARG A 1 91 ? 1.010 0.916 22.823 1.00 88.62 91 ARG A C 1
ATOM 741 O O . ARG A 1 91 ? 1.678 1.463 23.689 1.00 88.62 91 ARG A O 1
ATOM 748 N N . GLU A 1 92 ? 1.345 0.956 21.532 1.00 84.94 92 GLU A N 1
ATOM 749 C CA . GLU A 1 92 ? 2.506 1.714 21.033 1.00 84.94 92 GLU A CA 1
ATOM 750 C C . GLU A 1 92 ? 2.377 3.224 21.311 1.00 84.94 92 GLU A C 1
ATOM 752 O O . GLU A 1 92 ? 3.372 3.902 21.557 1.00 84.94 92 GLU A O 1
ATOM 757 N N . SER A 1 93 ? 1.151 3.756 21.275 1.00 74.00 93 SER A N 1
ATOM 758 C CA . SER A 1 93 ? 0.871 5.194 21.407 1.00 74.00 93 SER A CA 1
ATOM 759 C C . SER A 1 93 ? 0.706 5.669 22.858 1.00 74.00 93 SER A C 1
ATOM 761 O O . SER A 1 93 ? 0.649 6.872 23.094 1.00 74.00 93 SER A O 1
ATOM 763 N N . GLU A 1 94 ? 0.612 4.753 23.826 1.00 61.62 94 GLU A N 1
ATOM 764 C CA . GLU A 1 94 ? 0.457 5.049 25.261 1.00 61.62 94 GLU A CA 1
ATOM 765 C C . GLU A 1 94 ? 1.772 5.460 25.953 1.00 61.62 94 GLU A C 1
ATOM 767 O O . GLU A 1 94 ? 1.765 5.788 27.140 1.00 61.62 94 GLU A O 1
ATOM 772 N N . ALA A 1 95 ? 2.891 5.521 25.221 1.00 52.94 95 ALA A N 1
ATOM 773 C CA . ALA A 1 95 ? 4.120 6.145 25.708 1.00 52.94 95 ALA A CA 1
ATOM 774 C C . ALA A 1 95 ? 3.846 7.607 26.140 1.00 52.94 95 ALA A C 1
ATOM 776 O O . ALA A 1 95 ? 3.093 8.311 25.462 1.00 52.94 95 ALA A O 1
ATOM 777 N N . PRO A 1 96 ? 4.419 8.081 27.265 1.00 47.34 96 PRO A N 1
ATOM 778 C CA . PRO A 1 96 ? 3.987 9.305 27.939 1.00 47.34 96 PRO A CA 1
ATOM 779 C C . PRO A 1 96 ? 4.181 10.543 27.054 1.00 47.34 96 PRO A C 1
ATOM 781 O O . PRO A 1 96 ? 5.262 11.124 26.969 1.00 47.34 96 PRO A O 1
ATOM 784 N N . SER A 1 97 ? 3.103 10.966 26.395 1.00 50.03 97 SER A N 1
ATOM 785 C CA . SER A 1 97 ? 3.017 12.264 25.735 1.00 50.03 97 SER A CA 1
ATOM 786 C C . SER A 1 97 ? 2.900 13.353 26.802 1.00 50.03 97 SER A C 1
ATOM 788 O O . SER A 1 97 ? 1.991 13.321 27.630 1.00 50.03 97 SER A O 1
ATOM 790 N N . LYS A 1 98 ? 3.792 14.350 26.758 1.00 47.91 98 LYS A N 1
ATOM 791 C CA . LYS A 1 98 ? 3.710 15.568 27.585 1.00 47.91 98 LYS A CA 1
ATOM 792 C C . LYS A 1 98 ? 2.502 16.455 27.232 1.00 47.91 98 LYS A C 1
ATOM 794 O O . LYS A 1 98 ? 2.205 17.389 27.967 1.00 47.91 98 LYS A O 1
ATOM 799 N N . GLU A 1 99 ? 1.788 16.168 26.141 1.00 50.03 99 GLU A N 1
ATOM 800 C CA . GLU A 1 99 ? 0.701 16.999 25.621 1.00 50.03 99 GLU A CA 1
ATOM 801 C C . GLU A 1 99 ? -0.588 16.185 25.407 1.00 50.03 99 GLU A C 1
ATOM 803 O O . GLU A 1 99 ? -0.780 15.516 24.391 1.00 50.03 99 GLU A O 1
ATOM 808 N N . GLY A 1 100 ? -1.515 16.285 26.364 1.00 59.59 100 GLY A N 1
ATOM 809 C CA . GLY A 1 100 ? -2.935 15.958 26.185 1.00 59.59 100 GLY A CA 1
ATOM 810 C C . GLY A 1 100 ? -3.324 14.475 26.053 1.00 59.59 100 GLY A C 1
ATOM 811 O O . GLY A 1 100 ? -2.511 13.558 26.101 1.00 59.59 100 GLY A O 1
ATOM 812 N N . LYS A 1 101 ? -4.638 14.236 25.908 1.00 66.31 101 LYS A N 1
ATOM 813 C CA . LYS A 1 101 ? -5.217 12.891 25.741 1.00 66.31 101 LYS A CA 1
ATOM 814 C C . LYS A 1 101 ? -4.923 12.349 24.338 1.00 66.31 101 LYS A C 1
ATOM 816 O O . LYS A 1 101 ? -5.439 12.884 23.355 1.00 66.31 101 LYS A O 1
ATOM 821 N N . VAL A 1 102 ? -4.159 11.261 24.258 1.00 74.06 102 VAL A N 1
ATOM 822 C CA . VAL A 1 102 ? -3.875 10.540 23.007 1.00 74.06 102 VAL A CA 1
ATOM 823 C C . VAL A 1 102 ? -5.172 9.924 22.441 1.00 74.06 102 VAL A C 1
ATOM 825 O O . VAL A 1 102 ? -5.923 9.284 23.189 1.00 74.06 102 VAL A O 1
ATOM 828 N N . PRO A 1 103 ? -5.484 10.107 21.140 1.00 79.94 103 PRO A N 1
ATOM 829 C CA . PRO A 1 103 ? -6.611 9.435 20.498 1.00 79.94 103 PRO A CA 1
ATOM 830 C C . PRO A 1 103 ? -6.437 7.912 20.542 1.00 79.94 103 PRO A C 1
ATOM 832 O O . PRO A 1 103 ? -5.487 7.381 19.978 1.00 79.94 103 PRO A O 1
ATOM 835 N N . GLN A 1 104 ? -7.378 7.204 21.163 1.00 87.25 104 GLN A N 1
ATOM 836 C CA . GLN A 1 104 ? -7.422 5.742 21.165 1.00 87.25 104 GLN A CA 1
ATOM 837 C C . GLN A 1 104 ? -8.400 5.233 20.111 1.00 87.25 104 GLN A C 1
ATOM 839 O O . GLN A 1 104 ? -9.546 5.694 20.028 1.00 87.25 104 GLN A O 1
ATOM 844 N N . ILE A 1 105 ? -7.973 4.217 19.365 1.00 92.12 105 ILE A N 1
ATOM 845 C CA . ILE A 1 105 ? -8.813 3.476 18.429 1.00 92.12 105 ILE A CA 1
ATOM 846 C C . ILE A 1 105 ? -9.692 2.514 19.224 1.00 92.12 105 ILE A C 1
ATOM 848 O O . ILE A 1 105 ? -9.197 1.596 19.872 1.00 92.12 105 ILE A O 1
ATOM 852 N N . LYS A 1 106 ? -11.008 2.719 19.189 1.00 92.94 106 LYS A N 1
ATOM 853 C CA . LYS A 1 106 ? -11.982 1.847 19.863 1.00 92.94 106 LYS A CA 1
ATOM 854 C C . LYS A 1 106 ? -12.486 0.724 18.970 1.00 92.94 106 LYS A C 1
ATOM 856 O O . LYS A 1 106 ? -12.876 -0.318 19.485 1.00 92.94 106 LYS A O 1
ATOM 861 N N . TYR A 1 107 ? -12.537 0.962 17.665 1.00 94.62 107 TYR A N 1
ATOM 862 C CA . TYR A 1 107 ? -12.955 -0.028 16.683 1.00 94.62 107 TYR A CA 1
ATOM 863 C C . TYR A 1 107 ? -12.468 0.377 15.294 1.00 94.62 107 TYR A C 1
ATOM 865 O O . TYR A 1 107 ? -12.419 1.565 14.971 1.00 94.62 107 TYR A O 1
ATOM 873 N N . ILE A 1 108 ? -12.143 -0.601 14.460 1.00 96.94 108 ILE A N 1
ATOM 874 C CA . ILE A 1 108 ? -11.780 -0.391 13.059 1.00 96.94 108 ILE A CA 1
ATOM 875 C C . ILE A 1 108 ? -12.422 -1.472 12.197 1.00 96.94 108 ILE A C 1
ATOM 877 O O . ILE A 1 108 ? -12.512 -2.636 12.586 1.00 96.94 108 ILE A O 1
ATOM 881 N N . THR A 1 109 ? -12.880 -1.079 11.013 1.00 97.62 109 THR A N 1
ATOM 882 C CA . THR A 1 109 ? -13.403 -2.015 10.019 1.00 97.62 109 THR A CA 1
ATOM 883 C C . THR A 1 109 ? -13.126 -1.524 8.604 1.00 97.62 109 THR A C 1
ATOM 885 O O . THR A 1 109 ? -13.047 -0.315 8.358 1.00 97.62 109 THR A O 1
ATOM 888 N N . GLN A 1 110 ? -12.978 -2.462 7.672 1.00 98.25 110 GLN A N 1
ATOM 889 C CA . GLN A 1 110 ? -12.876 -2.182 6.246 1.00 98.25 110 GLN A CA 1
ATOM 890 C C . GLN A 1 110 ? -14.275 -2.219 5.625 1.00 98.25 110 GLN A C 1
ATOM 892 O O . GLN A 1 110 ? -14.992 -3.208 5.754 1.00 98.25 110 GLN A O 1
ATOM 897 N N . ILE A 1 111 ? -14.658 -1.134 4.957 1.00 97.25 111 ILE A N 1
ATOM 898 C CA . ILE A 1 111 ? -15.987 -0.954 4.356 1.00 97.25 111 ILE A CA 1
ATOM 899 C C . ILE A 1 111 ? -15.979 -0.998 2.828 1.00 97.25 111 ILE A C 1
ATOM 901 O O . ILE A 1 111 ? -17.042 -1.026 2.222 1.00 97.25 111 ILE A O 1
ATOM 905 N N . ASP A 1 112 ? -14.800 -0.950 2.210 1.00 96.62 112 ASP A N 1
ATOM 906 C CA . ASP A 1 112 ? -14.625 -1.026 0.760 1.00 96.62 112 ASP A CA 1
ATOM 907 C C . ASP A 1 112 ? -13.237 -1.592 0.440 1.00 96.62 112 ASP A C 1
ATOM 909 O O . ASP A 1 112 ? -12.310 -1.488 1.258 1.00 96.62 112 ASP A O 1
ATOM 913 N N . VAL A 1 113 ? -13.097 -2.181 -0.742 1.00 93.56 113 VAL A N 1
ATOM 914 C CA . VAL A 1 113 ? -11.854 -2.793 -1.215 1.00 93.56 113 VAL A CA 1
ATOM 915 C C . VAL A 1 113 ? -11.254 -2.039 -2.397 1.00 93.56 113 VAL A C 1
ATOM 917 O O . VAL A 1 113 ? -10.053 -1.888 -2.416 1.00 93.56 113 VAL A O 1
ATOM 920 N N . SER A 1 114 ? -11.999 -1.440 -3.330 1.00 92.94 114 SER A N 1
ATOM 921 C CA . SER A 1 114 ? -11.391 -0.881 -4.558 1.00 92.94 114 SER A CA 1
ATOM 922 C C . SER A 1 114 ? -11.684 0.614 -4.749 1.00 92.94 114 SER A C 1
ATOM 924 O O . SER A 1 114 ? -12.486 0.991 -5.604 1.00 92.94 114 SER A O 1
ATOM 926 N N . PRO A 1 115 ? -11.012 1.524 -4.016 1.00 93.19 115 PRO A N 1
ATOM 927 C CA . PRO A 1 115 ? -9.816 1.322 -3.186 1.00 93.19 115 PRO A CA 1
ATOM 928 C C . PRO A 1 115 ? -10.119 0.934 -1.719 1.00 93.19 115 PRO A C 1
ATOM 930 O O . PRO A 1 115 ? -11.219 1.216 -1.232 1.00 93.19 115 PRO A O 1
ATOM 933 N N . PRO A 1 116 ? -9.132 0.399 -0.968 1.00 96.31 116 PRO A N 1
ATOM 934 C CA . PRO A 1 116 ? -9.306 -0.018 0.417 1.00 96.31 116 PRO A CA 1
ATOM 935 C C . PRO A 1 116 ? -9.747 1.155 1.283 1.00 96.31 116 PRO A C 1
ATOM 937 O O . PRO A 1 116 ? -9.062 2.182 1.366 1.00 96.31 116 PRO A O 1
ATOM 940 N N . LYS A 1 117 ? -10.902 1.015 1.933 1.00 97.31 117 LYS A N 1
ATOM 941 C CA . LYS A 1 117 ? -11.494 2.068 2.756 1.00 97.31 117 LYS A CA 1
ATOM 942 C C . LYS A 1 117 ? -11.791 1.554 4.150 1.00 97.31 117 LYS A C 1
ATOM 944 O O . LYS A 1 117 ? -12.564 0.618 4.326 1.00 97.31 117 LYS A O 1
ATOM 949 N N . PHE A 1 118 ? -11.233 2.233 5.139 1.00 97.44 118 PHE A N 1
ATOM 950 C CA . PHE A 1 118 ? -11.381 1.911 6.548 1.00 97.44 118 PHE A CA 1
ATOM 951 C C . PHE A 1 118 ? -12.196 2.988 7.255 1.00 97.44 118 PHE A C 1
ATOM 953 O O . PHE A 1 118 ? -11.984 4.188 7.042 1.00 97.44 118 PHE A O 1
ATOM 960 N N . ILE A 1 119 ? -13.114 2.558 8.117 1.00 95.62 119 ILE A N 1
ATOM 9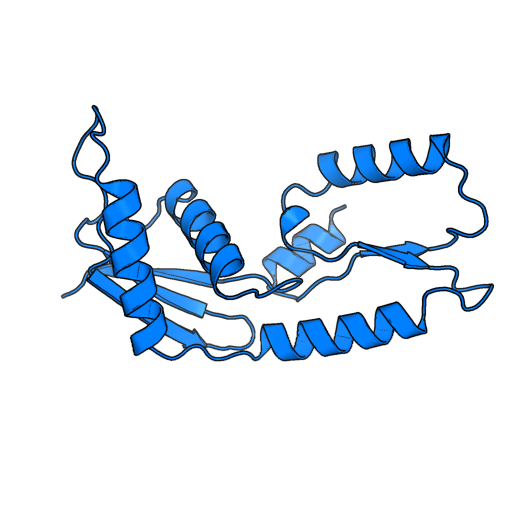61 C CA . ILE A 1 119 ? -13.709 3.417 9.138 1.00 95.62 119 ILE A CA 1
ATOM 962 C C . ILE A 1 119 ? -13.017 3.111 10.460 1.00 95.62 119 ILE A C 1
ATOM 964 O O . ILE A 1 119 ? -12.941 1.955 10.873 1.00 95.62 119 ILE A O 1
ATOM 968 N N . ILE A 1 120 ? -12.537 4.161 11.121 1.00 94.50 120 ILE A N 1
ATOM 969 C CA . ILE A 1 120 ? -11.869 4.086 12.417 1.00 94.50 120 ILE A CA 1
ATOM 970 C C . ILE A 1 120 ? -12.674 4.898 13.424 1.00 94.50 120 ILE A C 1
ATOM 972 O O . ILE A 1 120 ? -12.919 6.091 13.234 1.00 94.50 120 ILE A O 1
ATOM 976 N N . PHE A 1 121 ? -13.079 4.247 14.505 1.00 92.62 121 PHE A N 1
ATOM 977 C CA . PHE A 1 121 ? -13.808 4.865 15.597 1.00 92.62 121 PHE A CA 1
ATOM 978 C C . PHE A 1 121 ? -12.837 5.253 16.703 1.00 92.62 121 PHE A C 1
ATOM 980 O O . PHE A 1 121 ? -12.145 4.395 17.254 1.00 92.62 121 PHE A O 1
ATOM 987 N N . LEU A 1 122 ? -12.793 6.543 17.024 1.00 88.94 122 LEU A N 1
ATOM 988 C CA . LEU A 1 122 ? -11.909 7.097 18.047 1.00 88.94 122 LEU A CA 1
ATOM 989 C C . LEU A 1 122 ? -12.693 7.473 19.309 1.00 88.94 122 LEU A C 1
ATOM 991 O O . LEU A 1 122 ? -13.900 7.716 19.264 1.00 88.94 122 LEU A O 1
ATOM 995 N N . ASN A 1 123 ? -11.989 7.551 20.438 1.00 85.62 123 ASN A N 1
ATOM 996 C CA . ASN A 1 123 ? -12.531 8.047 21.709 1.00 85.62 123 ASN A CA 1
ATOM 997 C C . ASN A 1 123 ? -12.686 9.581 21.770 1.00 85.62 123 ASN A C 1
ATOM 999 O O . ASN A 1 123 ? -13.446 10.083 22.594 1.00 85.62 123 ASN A O 1
ATOM 1003 N N . VAL A 1 124 ? -11.971 10.328 20.925 1.00 78.56 124 VAL A N 1
ATOM 1004 C CA . VAL A 1 124 ? -11.945 11.802 20.908 1.00 78.56 124 VAL A CA 1
ATOM 1005 C C . VAL A 1 124 ? -12.604 12.386 19.656 1.00 78.56 124 VAL A C 1
ATOM 1007 O O . VAL A 1 124 ? -12.732 11.724 18.630 1.00 78.56 124 VAL A O 1
ATOM 1010 N N . ARG A 1 125 ? -12.997 13.667 19.730 1.00 65.62 125 ARG A N 1
ATOM 1011 C CA . ARG A 1 125 ? -13.767 14.384 18.693 1.00 65.62 125 ARG A CA 1
ATOM 1012 C C . ARG A 1 125 ? -12.920 14.996 17.558 1.00 65.62 125 ARG A C 1
ATOM 1014 O O . ARG A 1 125 ? -13.457 15.704 16.714 1.00 65.62 125 ARG A O 1
ATOM 1021 N N . ARG A 1 126 ? -11.599 14.781 17.534 1.00 63.25 126 ARG A N 1
ATOM 1022 C CA . ARG A 1 126 ? -10.707 15.342 16.499 1.00 63.25 126 ARG A CA 1
ATOM 1023 C C . ARG A 1 126 ? -10.668 14.424 15.272 1.00 63.25 126 ARG A C 1
ATOM 1025 O O . ARG A 1 126 ? -9.810 13.555 15.173 1.00 63.25 126 ARG A O 1
ATOM 1032 N N . PHE A 1 127 ? -11.614 14.618 14.353 1.00 64.12 127 PHE A N 1
ATOM 1033 C CA . PHE A 1 127 ? -11.818 13.748 13.183 1.00 64.12 127 PHE A CA 1
ATOM 1034 C C . PHE A 1 127 ? -11.032 14.153 11.923 1.00 64.12 127 PHE A C 1
ATOM 1036 O O . PHE A 1 127 ? -10.998 13.379 10.973 1.00 64.12 127 PHE A O 1
ATOM 1043 N N . ASP A 1 128 ? -10.355 15.306 11.921 1.00 67.44 128 ASP A N 1
ATOM 1044 C CA . ASP A 1 128 ? -9.666 15.848 10.733 1.00 67.44 128 ASP A CA 1
ATOM 1045 C C . ASP A 1 128 ? -8.137 15.932 10.874 1.00 67.44 128 ASP A C 1
ATOM 1047 O O . ASP A 1 128 ? -7.460 16.645 10.126 1.00 67.44 128 ASP A O 1
ATOM 1051 N N . ASP A 1 129 ? -7.554 15.184 11.815 1.00 81.88 129 ASP A N 1
ATOM 1052 C CA . ASP A 1 129 ? -6.103 15.161 11.982 1.00 81.88 129 ASP A CA 1
ATOM 1053 C C . ASP A 1 129 ? -5.420 14.419 10.816 1.00 81.88 129 ASP A C 1
ATOM 1055 O O . ASP A 1 129 ? -5.340 13.187 10.751 1.00 81.88 129 ASP A O 1
ATOM 1059 N N . LYS A 1 130 ? -4.886 15.205 9.875 1.00 85.25 130 LYS A N 1
ATOM 1060 C CA . LYS A 1 130 ? -4.117 14.711 8.725 1.00 85.25 130 LYS A CA 1
ATOM 1061 C C . LYS A 1 130 ? -2.861 13.943 9.145 1.00 85.25 130 LYS A C 1
ATOM 1063 O O . LYS A 1 130 ? -2.452 13.049 8.404 1.00 85.25 130 LYS A O 1
ATOM 1068 N N . ARG A 1 131 ? -2.239 14.272 10.284 1.00 85.56 131 ARG A N 1
ATOM 1069 C CA . ARG A 1 131 ? -1.040 13.576 10.779 1.00 85.56 131 ARG A CA 1
ATOM 1070 C C . ARG A 1 131 ? -1.415 12.181 11.250 1.00 85.56 131 ARG A C 1
ATOM 1072 O O . ARG A 1 131 ? -0.830 11.217 10.763 1.00 85.56 131 ARG A O 1
ATOM 1079 N N . LEU A 1 132 ? -2.454 12.071 12.082 1.00 86.44 132 LEU A N 1
ATOM 1080 C CA . LEU A 1 132 ? -2.981 10.780 12.532 1.00 86.44 132 LEU A CA 1
ATOM 1081 C C . LEU A 1 132 ? -3.413 9.915 11.343 1.00 86.44 132 LEU A C 1
ATOM 1083 O O . LEU A 1 132 ? -3.078 8.736 11.274 1.00 86.44 132 LEU A O 1
ATOM 1087 N N . LYS A 1 133 ? -4.096 10.509 10.357 1.00 89.81 133 LYS A N 1
ATOM 1088 C CA . LYS A 1 133 ? -4.490 9.800 9.134 1.00 89.81 133 LYS A CA 1
ATOM 1089 C C . LYS A 1 133 ? -3.292 9.205 8.390 1.00 89.81 133 LYS A C 1
ATOM 1091 O O . LYS A 1 133 ? -3.332 8.031 8.039 1.00 89.81 133 LYS A O 1
ATOM 1096 N N . ARG A 1 134 ? -2.235 9.995 8.165 1.00 88.94 134 ARG A N 1
ATOM 1097 C CA . ARG A 1 134 ? -1.005 9.538 7.491 1.00 88.94 134 ARG A CA 1
ATOM 1098 C C . ARG A 1 134 ? -0.287 8.457 8.294 1.00 88.94 134 ARG A C 1
ATOM 1100 O O . ARG A 1 134 ? 0.148 7.468 7.716 1.00 88.94 134 ARG A O 1
ATOM 1107 N N . PHE A 1 135 ? -0.203 8.630 9.612 1.00 90.06 135 PHE A N 1
ATOM 1108 C CA . PHE A 1 135 ? 0.379 7.643 10.517 1.00 90.06 135 PHE A CA 1
ATOM 1109 C C . PHE A 1 135 ? -0.353 6.298 10.427 1.00 90.06 135 PHE A C 1
ATOM 1111 O O . PHE A 1 135 ? 0.279 5.272 10.194 1.00 90.06 135 PHE A O 1
ATOM 1118 N N . LEU A 1 136 ? -1.686 6.303 10.514 1.00 92.31 136 LEU A N 1
ATOM 1119 C CA . LEU A 1 136 ? -2.477 5.075 10.425 1.00 92.31 136 LEU A CA 1
ATOM 1120 C C . LEU A 1 136 ? -2.434 4.455 9.028 1.00 92.31 136 LEU A C 1
ATOM 1122 O O . LEU A 1 136 ? -2.357 3.239 8.920 1.00 92.31 136 LEU A O 1
ATOM 1126 N N . GLN A 1 137 ? -2.422 5.256 7.958 1.00 93.31 137 GLN A N 1
ATOM 1127 C CA . GLN A 1 137 ? -2.207 4.743 6.598 1.00 93.31 137 GLN A CA 1
ATOM 1128 C C . GLN A 1 137 ? -0.859 4.023 6.474 1.00 93.31 137 GLN A C 1
ATOM 1130 O O . GLN A 1 137 ? -0.804 2.950 5.880 1.00 93.31 137 GLN A O 1
ATOM 1135 N N . LYS A 1 138 ? 0.210 4.596 7.045 1.00 92.06 138 LYS A N 1
ATOM 1136 C CA . LYS A 1 138 ? 1.539 3.977 7.080 1.00 92.06 138 LYS A CA 1
ATOM 1137 C C . LYS A 1 138 ? 1.518 2.671 7.879 1.00 92.06 138 LYS A C 1
ATOM 1139 O O . LYS A 1 138 ? 1.933 1.652 7.351 1.00 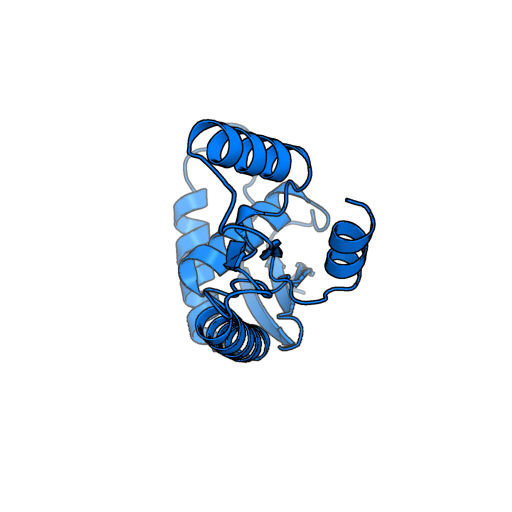92.06 138 LYS A O 1
ATOM 1144 N N . LYS A 1 139 ? 0.958 2.670 9.091 1.00 94.19 139 LYS A N 1
ATOM 1145 C CA . LYS A 1 139 ? 0.888 1.477 9.953 1.00 94.19 139 LYS A CA 1
ATOM 1146 C C . LYS A 1 139 ? 0.031 0.352 9.364 1.00 94.19 139 LYS A C 1
ATOM 1148 O O . LYS A 1 139 ? 0.427 -0.804 9.416 1.00 94.19 139 LYS A O 1
ATOM 1153 N N . ILE A 1 140 ? -1.111 0.682 8.753 1.00 95.31 140 ILE A N 1
ATOM 1154 C CA . ILE A 1 140 ? -1.934 -0.296 8.019 1.00 95.31 140 ILE A CA 1
ATOM 1155 C C . ILE A 1 140 ? -1.129 -0.890 6.863 1.00 95.31 140 ILE A C 1
ATOM 1157 O O . ILE A 1 140 ? -1.229 -2.085 6.608 1.00 95.31 140 ILE A O 1
ATOM 1161 N N . ARG A 1 141 ? -0.331 -0.071 6.171 1.00 93.69 141 ARG A N 1
ATOM 1162 C CA . ARG A 1 141 ? 0.504 -0.541 5.067 1.00 93.69 141 ARG A CA 1
ATOM 1163 C C . ARG A 1 141 ? 1.632 -1.459 5.529 1.00 93.69 141 ARG A C 1
ATOM 1165 O O . ARG A 1 141 ? 1.862 -2.479 4.897 1.00 93.69 141 ARG A O 1
ATOM 1172 N N . GLU A 1 142 ? 2.292 -1.116 6.629 1.00 93.88 142 GLU A N 1
ATOM 1173 C CA . GLU A 1 142 ? 3.341 -1.942 7.239 1.00 93.88 142 GLU A CA 1
ATOM 1174 C C . GLU A 1 142 ? 2.808 -3.307 7.700 1.00 93.88 142 GLU A C 1
ATOM 1176 O O . GLU A 1 142 ? 3.474 -4.314 7.497 1.00 93.88 142 GLU A O 1
ATOM 1181 N N . GLU A 1 143 ? 1.606 -3.353 8.284 1.00 96.25 143 GLU A N 1
ATOM 1182 C CA . GLU A 1 143 ? 1.024 -4.598 8.805 1.00 96.25 143 GLU A CA 1
ATOM 1183 C C . GLU A 1 143 ? 0.350 -5.444 7.714 1.00 96.25 143 GLU A C 1
ATOM 1185 O O . GLU A 1 143 ? 0.444 -6.668 7.721 1.00 96.25 143 GLU A O 1
ATOM 1190 N N . PHE A 1 144 ? -0.362 -4.805 6.781 1.00 96.31 144 PHE A N 1
ATOM 1191 C CA . PHE A 1 144 ? -1.265 -5.500 5.864 1.00 96.31 144 PHE A CA 1
ATOM 1192 C C . PHE A 1 144 ? -0.930 -5.323 4.384 1.00 96.31 144 PHE A C 1
ATOM 1194 O O . PHE A 1 144 ? -1.574 -5.984 3.581 1.00 96.31 144 PHE A O 1
ATOM 1201 N N . GLY A 1 145 ? 0.018 -4.472 3.980 1.00 94.06 145 GLY A N 1
ATOM 1202 C CA . GLY A 1 145 ? 0.374 -4.241 2.572 1.00 94.06 145 GLY A CA 1
ATOM 1203 C C . GLY A 1 145 ? -0.371 -3.071 1.911 1.00 94.06 145 GLY A C 1
ATOM 1204 O O . GLY A 1 145 ? -0.360 -1.951 2.398 1.00 94.06 145 GLY A O 1
ATOM 1205 N N . PHE A 1 146 ? -1.018 -3.295 0.774 1.00 94.75 146 PHE A N 1
ATOM 1206 C CA . PHE A 1 146 ? -1.635 -2.308 -0.125 1.00 94.75 146 PHE A CA 1
ATOM 1207 C C . PHE A 1 146 ? -0.637 -1.510 -0.969 1.00 94.75 146 PHE A C 1
ATOM 1209 O O . PHE A 1 146 ? -0.868 -0.339 -1.302 1.00 94.75 146 PHE A O 1
ATOM 1216 N N . GLU A 1 147 ? 0.491 -2.127 -1.319 1.00 91.94 147 GLU A N 1
ATOM 1217 C CA . GLU A 1 147 ? 1.483 -1.539 -2.219 1.00 91.94 147 GLU A CA 1
ATOM 1218 C C . GLU A 1 147 ? 0.841 -1.084 -3.541 1.00 91.94 147 GLU A C 1
ATOM 1220 O O . GLU A 1 147 ? -0.081 -1.708 -4.065 1.00 91.94 147 GLU A O 1
ATOM 1225 N N . GLY A 1 148 ? 1.238 0.092 -4.027 1.00 91.81 148 GLY A N 1
ATOM 1226 C CA . GLY A 1 148 ? 0.692 0.715 -5.232 1.00 91.81 148 GLY A CA 1
ATOM 1227 C C . GLY A 1 148 ? -0.731 1.255 -5.102 1.00 91.81 14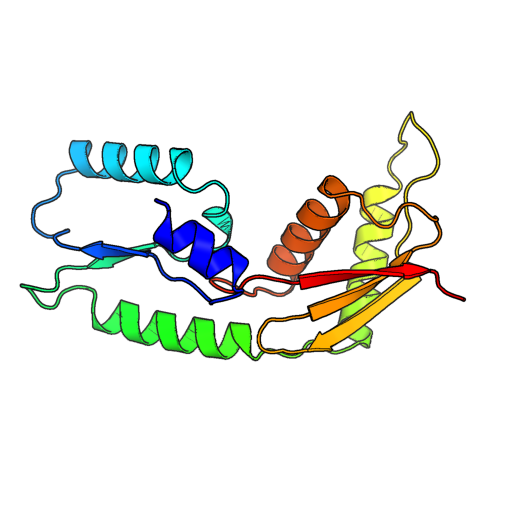8 GLY A C 1
ATOM 1228 O O . GLY A 1 148 ? -1.200 1.939 -6.008 1.00 91.81 148 GLY A O 1
ATOM 1229 N N . THR A 1 149 ? -1.430 1.000 -3.992 1.00 94.31 149 THR A N 1
ATOM 1230 C CA . THR A 1 149 ? -2.845 1.347 -3.835 1.00 94.31 149 THR A CA 1
ATOM 1231 C C . THR A 1 149 ? -3.066 2.426 -2.768 1.00 94.31 149 THR A C 1
ATOM 1233 O O . THR A 1 149 ? -2.530 2.329 -1.659 1.00 94.31 149 THR A O 1
ATOM 1236 N N . PRO A 1 150 ? -3.883 3.460 -3.043 1.00 92.56 150 PRO A N 1
ATOM 1237 C CA . PRO A 1 150 ? -4.235 4.465 -2.046 1.00 92.56 150 PRO A CA 1
ATOM 1238 C C . PRO A 1 150 ? -5.172 3.890 -0.973 1.00 92.56 150 PRO A C 1
ATOM 1240 O O . PRO A 1 150 ? -6.247 3.383 -1.280 1.00 92.56 150 PRO A O 1
ATOM 1243 N N . ILE A 1 151 ? -4.796 4.032 0.302 1.00 94.25 151 ILE A N 1
ATOM 1244 C CA . ILE A 1 151 ? -5.631 3.647 1.452 1.00 94.25 151 ILE A CA 1
ATOM 1245 C C . ILE A 1 151 ? -6.503 4.832 1.868 1.00 94.25 151 ILE A C 1
ATOM 1247 O O . ILE A 1 151 ? -5.999 5.926 2.138 1.00 94.25 151 ILE A O 1
ATOM 1251 N N . ARG A 1 152 ? -7.811 4.624 2.008 1.00 93.88 152 ARG A N 1
ATOM 1252 C CA . ARG A 1 152 ? -8.753 5.640 2.490 1.00 93.88 152 ARG A CA 1
ATOM 1253 C C . ARG A 1 152 ? -9.113 5.378 3.947 1.00 93.88 152 ARG A C 1
ATOM 1255 O O . ARG A 1 152 ? -9.516 4.282 4.305 1.00 93.88 152 ARG A O 1
ATOM 1262 N N . ILE A 1 153 ? -9.029 6.414 4.776 1.00 94.06 153 ILE A N 1
ATOM 1263 C CA . ILE A 1 153 ? -9.462 6.369 6.178 1.00 94.06 153 ILE A CA 1
ATOM 1264 C C . ILE A 1 153 ? -10.519 7.444 6.407 1.00 94.06 153 ILE A C 1
ATOM 1266 O O . ILE A 1 153 ? -10.329 8.601 6.006 1.00 94.06 153 ILE A O 1
ATOM 1270 N N . LEU A 1 154 ? -11.613 7.047 7.050 1.00 92.56 154 LEU A N 1
ATOM 1271 C CA . LEU A 1 154 ? -12.633 7.922 7.613 1.00 92.56 154 LEU A CA 1
ATOM 1272 C C . LEU A 1 154 ? -12.666 7.731 9.126 1.00 92.56 154 LEU A C 1
ATOM 1274 O O . LEU A 1 154 ? -12.764 6.603 9.606 1.00 92.56 154 LEU A O 1
ATOM 1278 N N . PHE A 1 155 ? -12.628 8.831 9.869 1.00 91.69 155 PHE A N 1
ATOM 1279 C CA . PHE A 1 155 ? -12.811 8.789 11.311 1.00 91.69 155 PHE A CA 1
ATOM 1280 C C . PHE A 1 155 ? -14.282 8.998 11.667 1.00 91.69 155 PHE A C 1
ATOM 1282 O O . PHE A 1 155 ? -14.969 9.811 11.048 1.00 91.69 155 PHE A O 1
ATOM 1289 N N . ARG A 1 156 ? -14.774 8.257 12.660 1.00 86.75 156 ARG A N 1
ATOM 1290 C CA . ARG A 1 156 ? -16.117 8.428 13.228 1.00 86.75 156 ARG A CA 1
ATOM 1291 C C . ARG A 1 156 ? -16.062 8.448 14.751 1.00 86.75 156 ARG A C 1
ATOM 1293 O O . ARG A 1 156 ? -15.159 7.879 15.363 1.00 86.75 156 ARG A O 1
ATOM 1300 N N . LYS A 1 157 ? -17.058 9.086 15.368 1.00 76.75 157 LYS A N 1
ATOM 1301 C CA . LYS A 1 157 ? -17.321 8.918 16.799 1.00 76.75 157 LYS A CA 1
ATOM 1302 C C . LYS A 1 157 ? -17.969 7.552 16.996 1.00 76.75 157 LYS A C 1
ATOM 1304 O O . LYS A 1 157 ? -18.867 7.203 16.231 1.00 76.75 157 LYS A O 1
ATOM 1309 N N . LYS A 1 158 ? -17.540 6.793 18.004 1.00 66.75 158 LYS A N 1
ATOM 1310 C CA . LYS A 1 158 ? -18.377 5.698 18.503 1.00 66.75 158 LYS A CA 1
ATOM 1311 C C . LYS A 1 158 ? -19.560 6.357 19.217 1.00 66.75 158 LYS A C 1
ATOM 1313 O O . LYS A 1 158 ? -19.327 7.131 20.148 1.00 66.75 158 LYS A O 1
ATOM 1318 N N . THR A 1 159 ? -20.762 6.181 18.671 1.00 58.41 159 THR A N 1
ATOM 1319 C CA . THR A 1 159 ? -22.003 6.630 19.312 1.00 58.41 159 THR A CA 1
ATOM 1320 C C . THR A 1 159 ? -22.151 5.951 20.661 1.00 58.41 159 THR A C 1
ATOM 1322 O O . THR A 1 159 ? -21.766 4.760 20.749 1.00 58.41 159 THR A O 1
#

InterPro domains:
  IPR015946 K homology domain-like, alpha/beta [G3DSA:3.30.300.20] (72-159)
  IPR027417 P-loop containing nucleoside triphosphate hydrolase [G3DSA:3.40.50.300] (2-71)
  IPR027417 P-loop containing nucleoside triphosphate hydrolase [SSF52540] (3-158)
  IPR032859 GTPase Der, C-terminal KH-domain-like [PF14714] (76-156)

Organism: NCBI:txid412755

Secondary structure (DSSP, 8-state):
-HHHHHHHHTT----EEE--GGG--HHHHHHHHHHHHHH-TTGGGS-EEE-BTTTTBTHHHHHHHHHHHHHHHH----HHHHHHHHHHHHHHHTS--SSSPPPPEEEEEEEETTTTEEEEEESSS----HHHHHHHHHHHHHHH--TTSPPEEEEEE--

Sequence (159 aa):
MKIATEAWKRNCSLIIALNKWDIVDENRSNQIYFELDKKLPFLPSIPILQISAKEGWGIINLLKTISKIFEERNKKISTSNLNLFALKINRESEAPSKEGKVPQIKYITQIDVSPPKFIIFLNVRRFDDKRLKRFLQKKIREEFGFEGTPIRILFRKKT

Radius of gyration: 18.72 Å; chains: 1; bounding box: 47×26×55 Å